Protein AF-A0A924XYG0-F1 (afdb_monomer)

Sequence (37 aa):
MNICVIGTGYVGLVTGVIFADLGNDVICVDKMEEKIA

Secondary structure (DSSP, 8-state):
-EEEEE--SHHHHHHHHHHHHTT-EEEEE-S-GGGT-

Solvent-accessible surface area (backbone atoms only — not comparable to full-atom values): 2263 Å² total; per-residue (Å²): 91,86,45,79,36,83,37,71,49,75,68,36,42,55,50,43,50,53,46,34,74,74,66,27,54,61,47,79,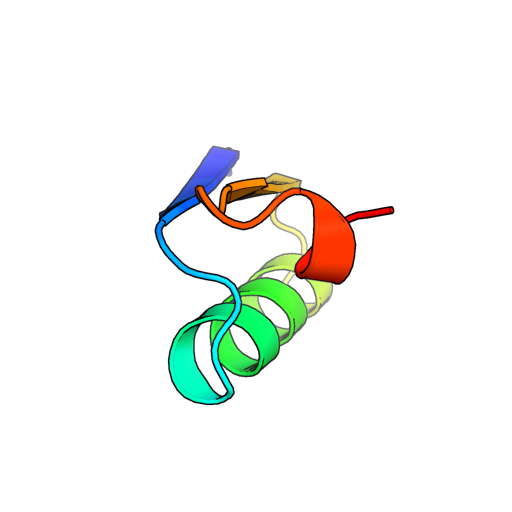42,60,88,55,57,86,80,74,108

Foldseek 3Di:
DEEEFEDCPPVRVVVQVVCVVVPYRYDYDYPPVVSVD

Nearest PDB structures (foldseek):
  6s5e-assembly1_E-4  TM=8.839E-01  e=5.803E-01  Bacillus subtilis subsp. subtilis str. 168
  4q3e-assembly1_A  TM=9.310E-01  e=1.146E+00  Methanosarcina barkeri str. Fusaro
  6smz-assembly1_B  TM=8.299E-01  e=1.977E+00  Escherichia coli K-12
  6pk3-assembly1_B  TM=8.173E-01  e=4.475E+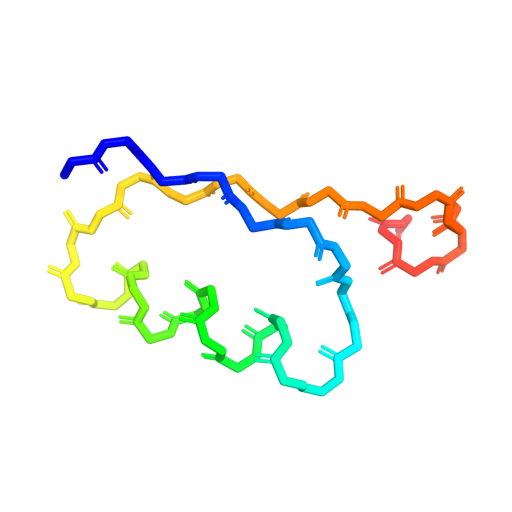00  Arabidopsis thaliana
  3a0r-assembly1_B  TM=6.289E-01  e=4.475E+00  Thermotoga maritima

Mean predicted aligned error: 2.3 Å

Radius of gyration: 9.57 Å; Cα contacts (8 Å, |Δi|>4): 49; chains: 1; bounding box: 18×17×25 Å

Structure (mmCIF, N/CA/C/O backbone):
data_AF-A0A924XYG0-F1
#
_entry.id   AF-A0A924XYG0-F1
#
loop_
_atom_site.group_PDB
_atom_site.id
_atom_site.type_symbol
_atom_site.label_atom_id
_atom_site.label_alt_id
_atom_site.label_comp_id
_atom_site.label_asym_id
_atom_site.label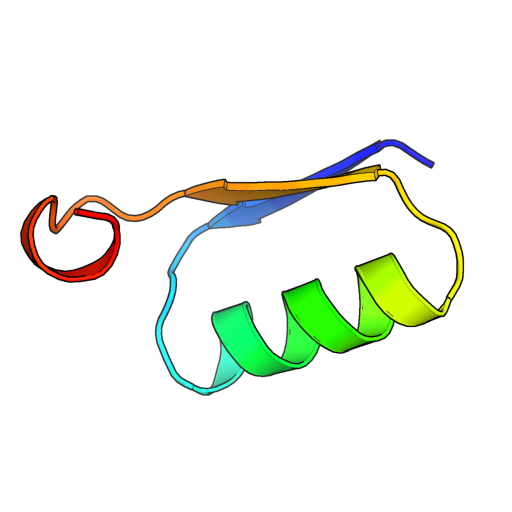_entity_id
_atom_site.label_seq_id
_atom_site.pdbx_PDB_ins_code
_atom_site.Cartn_x
_atom_site.Cartn_y
_atom_site.Cartn_z
_atom_site.occupancy
_atom_site.B_iso_or_equiv
_atom_site.auth_seq_id
_atom_site.auth_comp_id
_atom_site.auth_asym_id
_atom_site.auth_atom_id
_atom_site.pdbx_PDB_model_num
ATOM 1 N N . MET A 1 1 ? -8.957 9.100 6.890 1.00 92.06 1 MET A N 1
ATOM 2 C CA . MET A 1 1 ? -8.560 10.207 5.978 1.00 92.06 1 MET A CA 1
ATOM 3 C C . MET A 1 1 ? -8.132 9.606 4.645 1.00 92.06 1 MET A C 1
ATOM 5 O O . MET A 1 1 ? -7.870 8.413 4.628 1.00 92.06 1 MET A O 1
ATOM 9 N N . ASN A 1 2 ? -8.036 10.393 3.568 1.00 97.50 2 ASN A N 1
ATOM 10 C CA . ASN A 1 2 ? -7.561 9.898 2.266 1.00 97.50 2 ASN A CA 1
ATOM 11 C C . ASN A 1 2 ? -6.047 10.112 2.151 1.00 97.50 2 ASN A C 1
ATOM 13 O O . ASN A 1 2 ? -5.591 11.255 2.206 1.00 97.50 2 ASN A O 1
ATOM 17 N N . ILE A 1 3 ? -5.275 9.034 2.002 1.00 97.62 3 ILE A N 1
ATOM 18 C CA . ILE A 1 3 ? -3.806 9.055 1.964 1.00 97.62 3 ILE A CA 1
ATOM 19 C C . ILE A 1 3 ? -3.323 8.421 0.656 1.00 97.62 3 ILE A C 1
ATOM 21 O O . ILE A 1 3 ? -3.719 7.315 0.303 1.00 97.62 3 ILE A O 1
ATOM 25 N N . CYS A 1 4 ? -2.438 9.115 -0.061 1.00 97.44 4 CYS A N 1
ATOM 26 C CA . CYS A 1 4 ? -1.777 8.590 -1.255 1.00 97.44 4 CYS A CA 1
ATOM 27 C C . CYS A 1 4 ? -0.300 8.324 -0.950 1.00 97.44 4 CYS A C 1
ATOM 29 O O . CYS A 1 4 ? 0.405 9.225 -0.491 1.00 97.44 4 CYS A O 1
ATOM 31 N N . VAL A 1 5 ? 0.166 7.101 -1.207 1.00 97.06 5 VAL A N 1
ATOM 32 C CA . VAL A 1 5 ? 1.565 6.690 -1.030 1.00 97.06 5 VAL A CA 1
ATOM 33 C C . VAL A 1 5 ? 2.184 6.426 -2.400 1.00 97.06 5 VAL A C 1
ATOM 35 O O . VAL A 1 5 ? 1.735 5.544 -3.129 1.00 97.06 5 VAL A O 1
ATOM 38 N N . ILE A 1 6 ? 3.222 7.188 -2.754 1.00 96.75 6 ILE A N 1
ATOM 39 C CA . ILE A 1 6 ? 3.935 7.048 -4.031 1.00 96.75 6 ILE A CA 1
ATOM 40 C C . ILE A 1 6 ? 5.180 6.174 -3.822 1.00 96.75 6 ILE A C 1
ATOM 42 O O . ILE A 1 6 ? 6.108 6.557 -3.112 1.00 96.75 6 ILE A O 1
ATOM 46 N N . GLY A 1 7 ? 5.191 5.017 -4.479 1.00 95.44 7 GLY A N 1
ATOM 47 C CA . GLY A 1 7 ? 6.193 3.958 -4.407 1.00 95.44 7 GLY A CA 1
ATOM 48 C C . GLY A 1 7 ? 5.718 2.769 -3.566 1.00 95.44 7 GLY A C 1
ATOM 49 O O . GLY A 1 7 ? 5.402 2.925 -2.390 1.00 95.44 7 GLY A O 1
ATOM 50 N N . THR A 1 8 ? 5.742 1.560 -4.134 1.00 95.50 8 THR A N 1
ATOM 51 C CA . THR A 1 8 ? 5.389 0.291 -3.460 1.00 95.50 8 THR A CA 1
ATOM 52 C C . THR A 1 8 ? 6.620 -0.547 -3.105 1.00 95.50 8 THR A C 1
ATOM 54 O O . THR A 1 8 ? 6.578 -1.773 -3.024 1.00 95.50 8 THR A O 1
ATOM 57 N N . GLY A 1 9 ? 7.758 0.107 -2.858 1.00 93.88 9 GLY A N 1
ATOM 58 C CA . GLY A 1 9 ? 8.894 -0.538 -2.192 1.00 93.88 9 GLY A CA 1
ATOM 59 C C . GLY A 1 9 ? 8.572 -0.892 -0.735 1.00 93.88 9 GLY A C 1
ATOM 60 O O . GLY A 1 9 ? 7.531 -0.500 -0.213 1.00 93.88 9 GLY A O 1
ATOM 61 N N . TYR A 1 10 ? 9.496 -1.566 -0.043 1.00 95.44 10 TYR A N 1
ATOM 62 C CA . TYR A 1 10 ? 9.313 -1.983 1.358 1.00 95.44 10 TYR A CA 1
ATOM 63 C C . TYR A 1 10 ? 8.789 -0.853 2.261 1.00 95.44 10 TYR A C 1
ATOM 65 O O . TYR A 1 10 ? 7.821 -1.043 2.988 1.00 95.44 10 TYR A O 1
ATOM 73 N N . VAL A 1 11 ? 9.375 0.345 2.162 1.00 97.19 11 VAL A N 1
ATOM 74 C CA . VAL A 1 11 ? 8.964 1.493 2.983 1.00 97.19 11 VAL A CA 1
ATOM 75 C C . VAL A 1 11 ? 7.539 1.930 2.657 1.00 97.19 11 VAL A C 1
ATOM 77 O O . VAL A 1 11 ? 6.726 2.068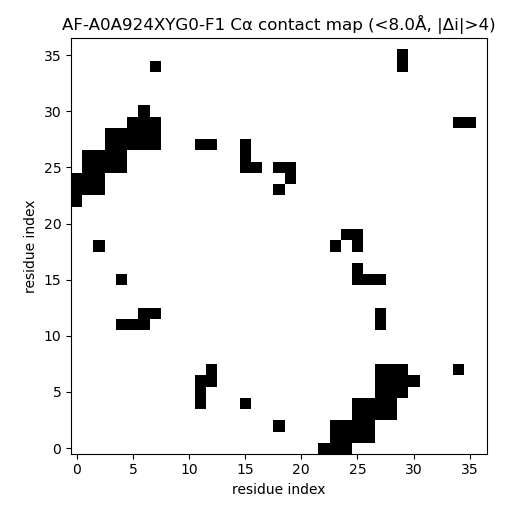 3.566 1.00 97.19 11 VAL A O 1
ATOM 80 N N . GLY A 1 12 ? 7.223 2.139 1.378 1.00 96.44 12 GLY A N 1
ATOM 81 C CA . GLY A 1 12 ? 5.913 2.644 0.972 1.00 96.44 12 GLY A CA 1
ATOM 82 C C . GLY A 1 12 ? 4.797 1.639 1.236 1.00 96.44 12 GLY A C 1
ATOM 83 O O . GLY A 1 12 ? 3.762 2.011 1.779 1.00 96.44 12 GLY A O 1
ATOM 84 N N . LEU A 1 13 ? 5.036 0.355 0.962 1.00 96.12 13 LEU A N 1
ATOM 85 C CA . LEU A 1 13 ? 4.041 -0.691 1.176 1.00 96.12 13 LEU A CA 1
ATOM 86 C C . LEU A 1 13 ? 3.757 -0.914 2.668 1.00 96.12 13 LEU A C 1
ATOM 88 O O . LEU A 1 13 ? 2.597 -0.889 3.066 1.00 96.12 13 LEU A O 1
ATOM 92 N N . VAL A 1 14 ? 4.792 -1.059 3.506 1.00 97.69 14 VAL A N 1
ATOM 93 C CA . VAL A 1 14 ? 4.614 -1.218 4.964 1.00 97.69 14 VAL A CA 1
ATOM 94 C C . VAL A 1 14 ? 3.895 -0.007 5.553 1.00 97.69 14 VAL A C 1
ATOM 96 O O . VAL A 1 14 ? 2.957 -0.153 6.332 1.00 97.69 14 VAL A O 1
ATOM 99 N N . THR A 1 15 ? 4.296 1.193 5.139 1.00 97.75 15 THR A N 1
ATOM 100 C CA . THR A 1 15 ? 3.680 2.438 5.607 1.00 97.75 15 THR A CA 1
ATOM 101 C C . THR A 1 15 ? 2.214 2.535 5.184 1.00 97.75 15 THR A C 1
ATOM 103 O O . THR A 1 15 ? 1.359 2.856 6.006 1.00 97.75 15 THR A O 1
ATOM 106 N N . GLY A 1 16 ? 1.905 2.217 3.923 1.00 97.62 16 GLY A N 1
ATOM 107 C CA . GLY A 1 16 ? 0.540 2.222 3.404 1.00 97.62 16 GLY A CA 1
ATOM 108 C C . GLY A 1 16 ? -0.367 1.230 4.132 1.00 97.62 16 GLY A C 1
ATOM 109 O O . GLY A 1 16 ? -1.485 1.587 4.495 1.00 97.62 16 GLY A O 1
ATOM 110 N N . VAL A 1 17 ? 0.137 0.027 4.428 1.00 97.75 17 VAL A N 1
ATOM 111 C CA . VAL A 1 17 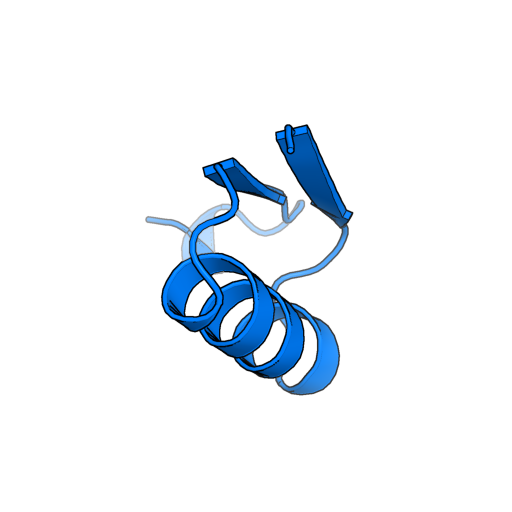? -0.598 -0.993 5.194 1.00 97.75 17 VAL A CA 1
ATOM 112 C C . VAL A 1 17 ? -0.886 -0.518 6.616 1.00 97.75 17 VAL A C 1
ATOM 114 O O . VAL A 1 17 ? -2.025 -0.621 7.057 1.00 97.75 17 VAL A O 1
ATOM 117 N N . ILE A 1 18 ? 0.098 0.053 7.319 1.00 98.06 18 ILE A N 1
ATOM 118 C CA . ILE A 1 18 ? -0.119 0.577 8.678 1.00 98.06 18 ILE A CA 1
ATOM 119 C C . ILE A 1 18 ? -1.145 1.718 8.658 1.00 98.06 18 ILE A C 1
ATOM 121 O O . ILE A 1 18 ? -2.021 1.773 9.514 1.00 98.06 18 ILE A O 1
ATOM 125 N N . PHE A 1 19 ? -1.090 2.621 7.677 1.00 98.19 19 PHE A N 1
ATOM 126 C CA . PHE A 1 19 ? -2.091 3.683 7.575 1.00 98.19 19 PHE A CA 1
ATOM 127 C C . PHE A 1 19 ? -3.499 3.152 7.295 1.00 98.19 19 PHE A C 1
ATOM 129 O O . PHE A 1 19 ? -4.456 3.698 7.852 1.00 98.19 19 PHE A O 1
ATOM 136 N N . ALA A 1 20 ? -3.622 2.102 6.482 1.00 98.06 20 ALA A N 1
ATOM 137 C CA . ALA A 1 20 ? -4.894 1.438 6.224 1.00 98.06 20 ALA A CA 1
ATOM 138 C C . ALA A 1 20 ? -5.428 0.738 7.485 1.00 98.06 20 ALA A C 1
ATOM 140 O O . ALA A 1 20 ? -6.598 0.903 7.823 1.00 98.06 20 ALA A O 1
ATOM 141 N N . ASP A 1 21 ? -4.561 0.046 8.231 1.00 98.31 21 ASP A N 1
ATOM 142 C CA . ASP A 1 21 ? -4.893 -0.612 9.505 1.00 98.31 21 ASP A CA 1
ATOM 143 C C . ASP A 1 21 ? -5.366 0.390 10.576 1.00 98.31 21 ASP A C 1
ATOM 145 O O . ASP A 1 21 ? -6.295 0.129 11.335 1.00 98.31 21 ASP A O 1
ATOM 149 N N . LEU A 1 22 ? -4.816 1.607 10.563 1.00 98.19 22 LEU A N 1
ATOM 150 C CA . LEU A 1 22 ? -5.261 2.722 11.407 1.00 98.19 22 LEU A CA 1
ATOM 151 C C . LEU A 1 22 ? -6.585 3.373 10.947 1.00 98.19 22 LEU A C 1
ATOM 153 O O . LEU A 1 22 ? -6.984 4.400 11.500 1.00 98.19 22 LEU A O 1
ATOM 157 N N . GLY A 1 23 ? -7.268 2.811 9.944 1.00 98.06 23 GLY A N 1
ATOM 158 C CA . GLY A 1 23 ? -8.593 3.245 9.490 1.00 98.06 23 GLY A CA 1
ATOM 159 C C . GLY A 1 23 ? -8.583 4.372 8.454 1.00 98.06 23 GLY A C 1
ATOM 160 O O . GLY A 1 23 ? -9.539 5.147 8.375 1.00 98.06 23 GLY A O 1
ATOM 161 N N . ASN A 1 24 ? -7.504 4.515 7.681 1.00 98.38 24 ASN A N 1
ATOM 162 C CA . ASN A 1 24 ? -7.448 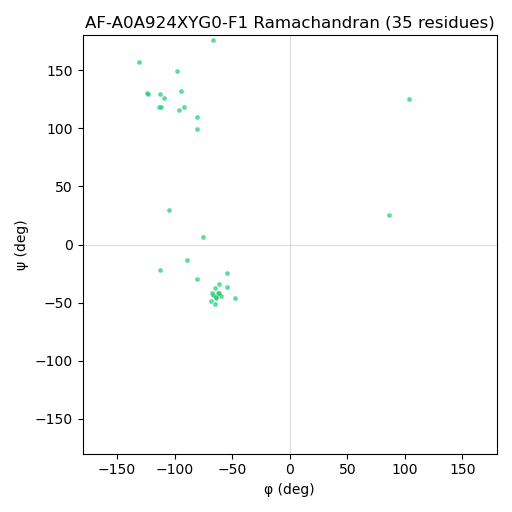5.465 6.568 1.00 98.38 24 ASN A CA 1
ATOM 163 C C . ASN A 1 24 ? -7.739 4.783 5.230 1.00 98.38 24 ASN A C 1
ATOM 165 O O . ASN A 1 24 ? -7.364 3.635 5.018 1.00 98.38 24 ASN A O 1
ATOM 169 N N . ASP A 1 25 ? -8.330 5.532 4.301 1.00 98.31 25 ASP A N 1
ATOM 170 C CA . ASP A 1 25 ? -8.434 5.120 2.906 1.00 98.31 25 ASP A CA 1
ATOM 171 C C . ASP A 1 25 ? -7.097 5.415 2.228 1.00 98.31 25 ASP A C 1
ATOM 173 O O . ASP A 1 25 ? -6.713 6.577 2.051 1.00 98.31 25 ASP A O 1
ATOM 177 N N . VAL A 1 26 ? -6.359 4.355 1.898 1.00 98.06 26 VAL A N 1
ATOM 178 C CA . VAL A 1 26 ? -5.000 4.447 1.360 1.00 98.06 26 VAL A CA 1
ATOM 179 C C . VAL A 1 26 ? -4.963 3.966 -0.085 1.00 98.06 26 VAL A C 1
ATOM 181 O O . VAL A 1 26 ? -5.410 2.865 -0.394 1.00 98.06 26 VAL A O 1
ATOM 184 N N . ILE A 1 27 ? -4.371 4.775 -0.964 1.00 97.38 27 ILE A N 1
ATOM 185 C CA . ILE A 1 27 ? -4.051 4.396 -2.343 1.00 97.38 27 ILE A CA 1
ATOM 186 C C . ILE A 1 27 ? -2.531 4.367 -2.487 1.00 97.38 27 ILE A C 1
ATOM 188 O O . ILE A 1 27 ? -1.863 5.389 -2.324 1.00 97.38 27 ILE A O 1
ATOM 192 N N . CYS A 1 28 ? -1.985 3.198 -2.812 1.00 96.56 28 CYS A N 1
ATOM 193 C CA . CYS A 1 28 ? -0.577 3.041 -3.159 1.00 96.56 28 CYS A CA 1
ATOM 194 C C . CYS A 1 28 ? -0.409 3.108 -4.682 1.00 96.56 28 CYS A C 1
ATOM 196 O O . CYS A 1 28 ? -1.127 2.434 -5.415 1.00 96.56 28 CYS A O 1
ATOM 198 N N . VAL A 1 29 ? 0.549 3.904 -5.156 1.00 96.31 29 VAL A N 1
ATOM 199 C CA . VAL A 1 29 ? 0.840 4.093 -6.585 1.00 96.31 29 VAL A CA 1
ATOM 200 C C . VAL A 1 29 ? 2.300 3.759 -6.842 1.00 96.31 29 VAL A C 1
ATOM 202 O O . VAL A 1 29 ? 3.176 4.294 -6.175 1.00 96.31 29 VAL A O 1
ATOM 205 N N . ASP A 1 30 ? 2.590 2.932 -7.838 1.00 96.75 30 ASP A N 1
ATOM 206 C CA . ASP A 1 30 ? 3.947 2.700 -8.343 1.00 96.75 30 ASP A CA 1
ATOM 207 C C . ASP A 1 30 ? 3.947 2.827 -9.869 1.00 96.75 30 ASP A C 1
ATOM 209 O O . ASP A 1 30 ? 2.913 2.720 -10.527 1.00 96.75 30 ASP A O 1
ATOM 213 N N . LYS A 1 31 ? 5.116 3.108 -10.437 1.00 95.06 31 LYS A N 1
ATOM 214 C CA . LYS A 1 31 ? 5.304 3.182 -11.886 1.00 95.06 31 LYS A CA 1
ATOM 215 C C . LYS A 1 31 ? 5.469 1.787 -12.495 1.00 95.06 31 LYS A C 1
ATOM 217 O O . LYS A 1 31 ? 5.171 1.594 -13.669 1.00 95.06 31 LYS A O 1
ATOM 222 N N . MET A 1 32 ? 6.017 0.845 -11.730 1.00 94.88 32 MET A N 1
ATOM 223 C CA . MET A 1 32 ? 6.250 -0.521 -12.179 1.00 94.88 32 MET A CA 1
ATOM 224 C C . MET A 1 32 ? 4.948 -1.310 -12.077 1.00 94.88 32 MET A C 1
ATOM 226 O O . MET A 1 32 ? 4.597 -1.785 -11.000 1.00 94.88 32 MET A O 1
ATOM 230 N N . GLU A 1 33 ? 4.255 -1.462 -13.203 1.00 93.19 33 GLU A N 1
ATOM 231 C CA . GLU A 1 33 ? 2.993 -2.209 -13.295 1.00 93.19 33 GLU A CA 1
ATOM 232 C C . GLU A 1 33 ? 3.133 -3.641 -12.754 1.00 93.19 33 GLU A C 1
ATOM 234 O O . GLU A 1 33 ? 2.277 -4.105 -12.010 1.00 93.19 33 GLU A O 1
ATOM 239 N N . GLU A 1 34 ? 4.285 -4.277 -12.986 1.00 94.31 34 GLU A N 1
ATOM 240 C CA . GLU A 1 34 ? 4.646 -5.604 -12.461 1.00 94.31 34 GLU A CA 1
ATOM 241 C C . GLU A 1 34 ? 4.546 -5.732 -10.928 1.00 94.31 34 GLU A C 1
ATOM 243 O O . GLU A 1 34 ? 4.410 -6.837 -10.416 1.00 94.31 34 GLU A O 1
ATOM 248 N N . LYS A 1 35 ? 4.647 -4.624 -10.177 1.00 88.19 35 LYS A N 1
ATOM 249 C CA . LYS A 1 35 ? 4.546 -4.621 -8.705 1.00 88.19 35 LYS A CA 1
ATOM 250 C C . LYS A 1 35 ? 3.119 -4.448 -8.184 1.00 88.19 35 LYS A C 1
ATOM 252 O O . LYS A 1 35 ? 2.913 -4.573 -6.979 1.00 88.19 35 LYS A 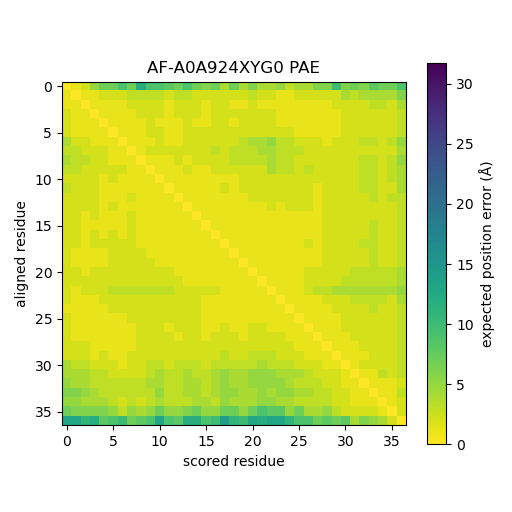O 1
ATOM 257 N N . ILE A 1 36 ? 2.185 -4.062 -9.050 1.00 87.62 36 ILE A N 1
ATOM 258 C CA . ILE A 1 36 ? 0.786 -3.758 -8.708 1.00 87.62 36 ILE A CA 1
ATOM 259 C C . ILE A 1 36 ? -0.171 -4.794 -9.327 1.00 87.62 36 ILE A C 1
ATOM 261 O O . ILE A 1 36 ? -1.290 -4.93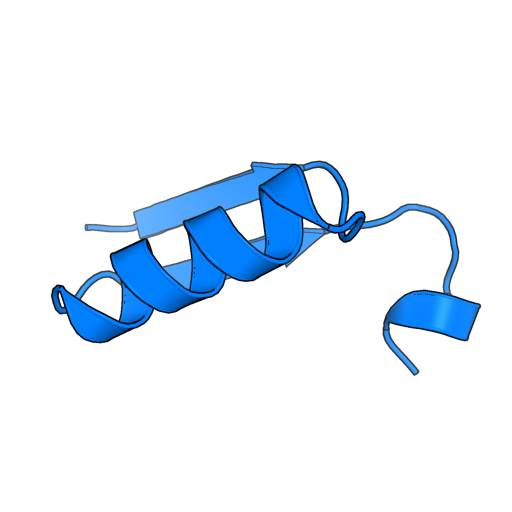3 -8.838 1.00 87.62 36 ILE A O 1
ATOM 265 N N . ALA A 1 37 ? 0.267 -5.487 -10.386 1.00 70.50 37 ALA A N 1
ATOM 266 C CA . ALA A 1 37 ? -0.488 -6.512 -11.107 1.00 70.50 37 ALA A CA 1
ATOM 267 C C . ALA A 1 37 ? -0.861 -7.735 -10.253 1.00 70.50 37 ALA A C 1
ATOM 269 O 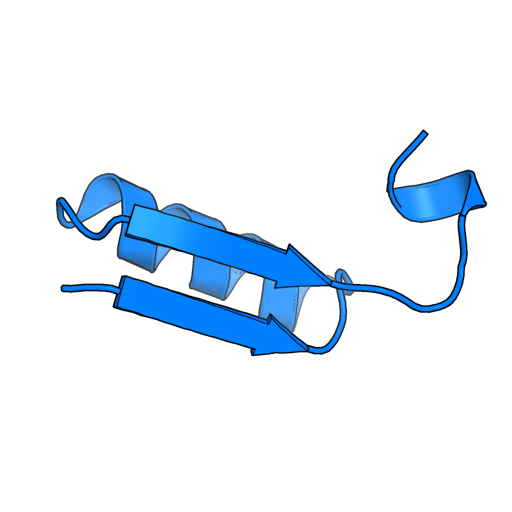O . ALA A 1 37 ? -0.038 -8.160 -9.409 1.00 70.50 37 ALA A O 1
#

pLDDT: mean 95.5, std 4.86, range [70.5, 98.38]